Protein AF-A0A383E7R5-F1 (afdb_monomer_lite)

InterPro domains:
  IPR042099 ANL, N-terminal domain [G3DSA:3.40.50.12780] (1-76)

Structure (mmCIF, N/CA/C/O backbone):
data_AF-A0A383E7R5-F1
#
_entry.id   AF-A0A383E7R5-F1
#
loop_
_atom_site.group_PDB
_atom_site.id
_atom_site.type_symbol
_atom_site.label_atom_i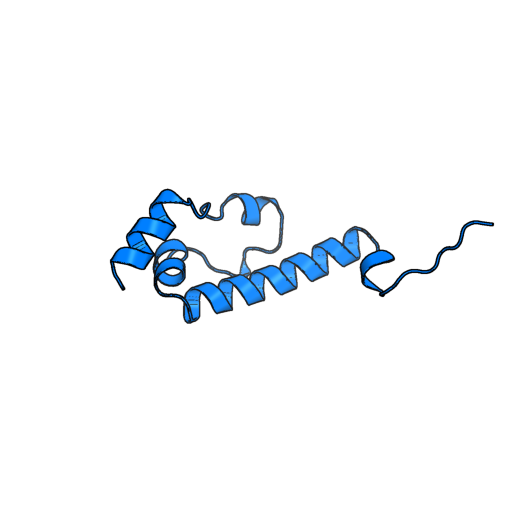d
_atom_site.label_alt_id
_atom_site.label_comp_id
_atom_site.label_asym_id
_atom_site.label_entity_id
_atom_site.label_seq_id
_atom_site.pdbx_PDB_ins_code
_atom_site.Cartn_x
_atom_site.Cartn_y
_atom_site.Cartn_z
_atom_site.occupancy
_atom_site.B_iso_or_equiv
_atom_site.auth_seq_id
_atom_site.auth_comp_id
_atom_site.auth_asym_id
_atom_site.auth_atom_id
_atom_site.pdbx_PDB_model_num
ATOM 1 N N . MET A 1 1 ? 30.369 13.447 -20.478 1.00 43.31 1 MET A N 1
ATOM 2 C CA . MET A 1 1 ? 30.152 11.989 -20.416 1.00 43.31 1 MET A CA 1
ATOM 3 C C . MET A 1 1 ? 29.128 11.783 -19.323 1.00 43.31 1 MET A C 1
ATOM 5 O O . MET A 1 1 ? 29.370 12.242 -18.219 1.00 43.31 1 MET A O 1
ATOM 9 N N . THR A 1 2 ? 27.940 11.289 -19.658 1.00 52.41 2 THR A N 1
ATOM 10 C CA . THR A 1 2 ? 26.852 11.136 -18.687 1.00 52.41 2 THR A CA 1
ATOM 11 C C . THR A 1 2 ? 27.180 9.928 -17.820 1.00 52.41 2 THR A C 1
ATOM 13 O O . THR A 1 2 ? 27.051 8.800 -18.295 1.00 52.41 2 THR A O 1
ATOM 16 N N . ASP A 1 3 ? 27.662 10.165 -16.599 1.00 61.50 3 ASP A N 1
ATOM 17 C CA . ASP A 1 3 ? 27.819 9.142 -15.561 1.00 61.50 3 ASP A CA 1
ATOM 18 C C . ASP A 1 3 ? 26.453 8.516 -15.293 1.00 61.50 3 ASP A C 1
ATOM 20 O O . ASP A 1 3 ? 25.652 9.006 -14.503 1.00 61.50 3 ASP A O 1
ATOM 24 N N . THR A 1 4 ? 26.149 7.457 -16.033 1.00 71.69 4 THR A N 1
ATOM 25 C CA . THR A 1 4 ? 24.892 6.730 -15.904 1.00 71.69 4 THR A CA 1
ATOM 26 C C . THR A 1 4 ? 25.156 5.539 -14.993 1.00 71.69 4 THR A C 1
ATOM 28 O O . THR A 1 4 ? 25.130 4.385 -15.411 1.00 71.69 4 THR A O 1
ATOM 31 N N . HIS A 1 5 ? 25.517 5.847 -13.750 1.00 85.12 5 HIS A N 1
ATOM 32 C CA . HIS A 1 5 ? 25.640 4.870 -12.680 1.00 85.12 5 HIS A CA 1
ATOM 33 C C . HIS A 1 5 ? 24.333 4.871 -11.891 1.00 85.12 5 HIS A C 1
ATOM 35 O O . HIS A 1 5 ? 24.066 5.797 -11.131 1.00 85.12 5 HIS A O 1
ATOM 41 N N . PHE A 1 6 ? 23.518 3.841 -12.101 1.00 86.56 6 PHE A N 1
ATOM 42 C CA . PHE A 1 6 ? 22.335 3.572 -11.288 1.00 86.56 6 PHE A CA 1
ATOM 43 C C . PHE A 1 6 ? 22.739 2.725 -10.075 1.00 86.56 6 PHE A C 1
ATOM 45 O O . PHE A 1 6 ? 23.593 1.843 -10.203 1.00 86.56 6 PHE A O 1
ATOM 52 N N . PHE A 1 7 ? 22.154 2.992 -8.908 1.00 89.50 7 PHE A N 1
ATOM 53 C CA . PHE A 1 7 ? 22.445 2.264 -7.671 1.00 89.50 7 PHE A CA 1
ATOM 54 C C . PHE A 1 7 ? 21.771 0.887 -7.651 1.00 89.50 7 PHE A C 1
ATOM 56 O O . PHE A 1 7 ? 22.343 -0.074 -7.136 1.00 89.50 7 PHE A O 1
ATOM 63 N N . ASP A 1 8 ? 20.579 0.776 -8.246 1.00 93.31 8 ASP A N 1
ATOM 64 C CA . ASP A 1 8 ? 19.826 -0.474 -8.330 1.00 93.31 8 ASP A CA 1
ATOM 65 C C . ASP A 1 8 ? 19.023 -0.636 -9.641 1.00 93.31 8 ASP A C 1
ATOM 67 O O . ASP A 1 8 ? 18.998 0.223 -10.527 1.00 93.31 8 ASP A O 1
ATOM 71 N N . SER A 1 9 ? 18.362 -1.789 -9.784 1.00 90.94 9 SER A N 1
ATOM 72 C CA . SER A 1 9 ? 17.514 -2.113 -10.938 1.00 90.94 9 SER A CA 1
ATOM 73 C C . SER A 1 9 ? 16.168 -1.369 -10.955 1.00 90.94 9 SER A C 1
ATOM 75 O O . SER A 1 9 ? 15.539 -1.268 -12.012 1.00 90.94 9 SER A O 1
ATOM 77 N N . LEU A 1 10 ? 15.716 -0.806 -9.830 1.00 94.44 10 LEU A N 1
ATOM 78 C CA . LEU A 1 10 ? 14.458 -0.059 -9.726 1.00 94.44 10 LEU A CA 1
ATOM 79 C C . LEU A 1 10 ? 14.550 1.335 -10.363 1.00 94.44 10 LEU A C 1
ATOM 81 O O . LEU A 1 10 ? 13.507 1.910 -10.707 1.00 94.44 10 LEU A O 1
ATOM 85 N N . GLU A 1 11 ? 15.762 1.865 -10.542 1.00 93.50 11 GLU A N 1
ATOM 86 C CA . GLU A 1 11 ? 16.016 3.129 -11.243 1.00 93.50 11 GLU A CA 1
ATOM 87 C C . GLU A 1 11 ? 15.844 3.013 -12.764 1.00 93.50 11 GLU A C 1
ATOM 89 O O . GLU A 1 11 ? 15.410 3.964 -13.413 1.00 93.50 11 GLU A O 1
ATOM 94 N N . THR A 1 12 ? 16.117 1.835 -13.335 1.00 93.25 12 THR A N 1
ATOM 95 C CA . THR A 1 12 ? 16.117 1.621 -14.796 1.00 93.25 12 THR A CA 1
ATOM 96 C C . THR A 1 12 ? 14.870 0.935 -15.336 1.00 93.25 12 THR A C 1
ATOM 98 O O . THR A 1 12 ? 14.645 0.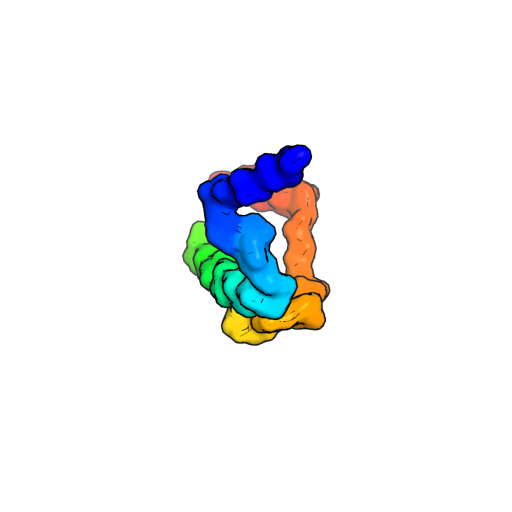932 -16.548 1.00 93.25 12 THR A O 1
ATOM 101 N N . ARG A 1 13 ? 14.027 0.371 -14.463 1.00 95.88 13 ARG A N 1
ATOM 102 C CA . ARG A 1 13 ? 12.800 -0.317 -14.882 1.00 95.88 13 ARG A CA 1
ATOM 103 C C . ARG A 1 13 ? 11.857 0.592 -15.672 1.00 95.88 13 ARG A C 1
ATOM 105 O O . ARG A 1 13 ? 11.677 1.784 -15.380 1.00 95.88 13 ARG A O 1
ATOM 112 N N . THR A 1 14 ? 11.194 -0.020 -16.649 1.00 97.38 14 THR A N 1
ATOM 113 C CA . THR A 1 14 ? 10.164 0.640 -17.456 1.00 97.38 14 THR A CA 1
ATOM 114 C C . THR A 1 14 ? 8.975 1.056 -16.588 1.00 97.38 14 THR A C 1
ATOM 116 O O . THR A 1 14 ? 8.750 0.521 -15.501 1.00 97.38 14 THR A O 1
ATOM 119 N N . THR A 1 15 ? 8.179 2.011 -17.066 1.00 96.19 15 THR A N 1
ATOM 120 C CA . THR A 1 15 ? 6.957 2.439 -16.367 1.00 96.19 15 THR A CA 1
ATOM 121 C C . THR A 1 15 ? 5.981 1.284 -16.151 1.00 96.19 15 THR A C 1
ATOM 123 O O . THR A 1 15 ? 5.471 1.144 -15.045 1.00 96.19 15 THR A O 1
ATOM 126 N N . ALA A 1 16 ? 5.788 0.429 -17.160 1.00 96.38 16 ALA A N 1
ATOM 127 C CA . ALA A 1 16 ? 4.888 -0.720 -17.071 1.00 96.38 16 ALA A CA 1
ATOM 128 C C . ALA A 1 16 ? 5.357 -1.742 -16.023 1.00 96.38 16 ALA A C 1
ATOM 130 O O . ALA A 1 16 ? 4.566 -2.185 -15.195 1.00 96.38 16 ALA A O 1
ATOM 131 N N . GLN A 1 17 ? 6.657 -2.059 -16.010 1.00 97.56 17 GLN A N 1
ATOM 132 C CA . GLN A 1 17 ? 7.231 -2.960 -15.009 1.00 97.56 17 GLN A CA 1
ATOM 133 C C . GLN A 1 17 ? 7.085 -2.388 -13.593 1.00 97.56 17 GLN A C 1
ATOM 135 O O . GLN A 1 17 ? 6.635 -3.084 -12.688 1.00 97.56 17 GLN A O 1
ATOM 140 N N . ARG A 1 18 ? 7.407 -1.099 -13.408 1.00 97.31 18 ARG A N 1
ATOM 141 C CA . ARG A 1 18 ? 7.260 -0.410 -12.118 1.00 97.31 18 ARG A CA 1
ATOM 142 C C . ARG A 1 18 ? 5.834 -0.473 -11.594 1.00 97.31 18 ARG A C 1
ATOM 144 O O . ARG A 1 18 ? 5.652 -0.704 -10.406 1.00 97.31 18 ARG A O 1
ATOM 151 N N . GLU A 1 19 ? 4.854 -0.222 -12.454 1.00 97.19 19 GLU A N 1
ATOM 152 C CA . GLU A 1 19 ? 3.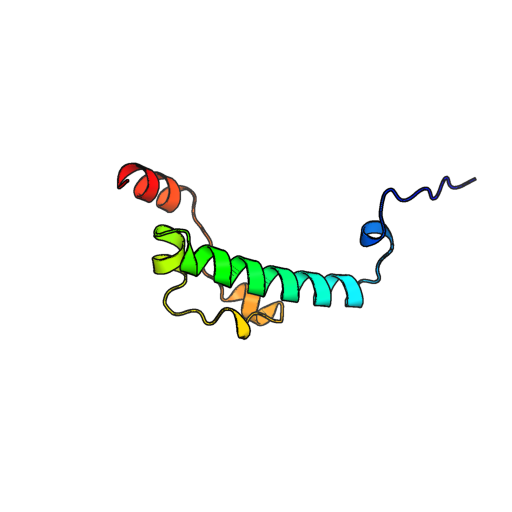447 -0.203 -12.064 1.00 97.19 19 GLU A CA 1
ATOM 153 C C . GLU A 1 19 ? 2.969 -1.592 -11.627 1.00 97.19 19 GLU A C 1
ATOM 155 O O . GLU A 1 19 ? 2.429 -1.715 -10.530 1.00 97.19 19 GLU A O 1
ATOM 160 N N . SER A 1 20 ? 3.261 -2.636 -12.411 1.00 96.94 20 SER A N 1
ATOM 161 C CA . SER A 1 20 ? 2.922 -4.023 -12.056 1.00 96.94 20 SER A CA 1
ATOM 162 C C . SER A 1 20 ? 3.523 -4.428 -10.707 1.00 96.94 20 SER A C 1
ATOM 164 O O . SER A 1 20 ? 2.803 -4.852 -9.806 1.00 96.94 20 SER A O 1
ATOM 166 N N . GLU A 1 21 ? 4.833 -4.222 -10.530 1.00 97.56 21 GLU A N 1
ATOM 167 C CA . GLU A 1 21 ? 5.538 -4.565 -9.288 1.00 97.56 21 GLU A CA 1
ATOM 168 C C . GLU A 1 21 ? 5.005 -3.770 -8.083 1.00 97.56 21 GLU A C 1
ATOM 170 O O . GLU A 1 21 ? 4.882 -4.301 -6.982 1.00 97.56 21 GLU A O 1
ATOM 175 N N . GLN A 1 22 ? 4.680 -2.483 -8.262 1.00 97.94 22 GLN A N 1
ATOM 176 C CA . GLN A 1 22 ? 4.133 -1.653 -7.185 1.00 97.94 22 GLN A CA 1
ATOM 177 C C . GLN A 1 22 ? 2.753 -2.127 -6.731 1.00 97.94 22 GLN A C 1
ATOM 179 O O . GLN A 1 22 ? 2.494 -2.118 -5.528 1.00 97.94 22 GLN A O 1
ATOM 184 N N . PHE A 1 23 ? 1.884 -2.546 -7.653 1.00 98.38 23 PHE A N 1
ATOM 185 C CA . PHE A 1 23 ? 0.569 -3.069 -7.291 1.00 98.38 23 PHE A CA 1
ATOM 186 C C . PHE A 1 23 ? 0.659 -4.433 -6.604 1.00 98.38 23 PHE A C 1
ATOM 188 O O . PHE A 1 23 ? -0.001 -4.629 -5.587 1.00 98.38 23 PHE A O 1
ATOM 195 N N . GLU A 1 24 ? 1.543 -5.330 -7.046 1.00 98.06 24 GLU A N 1
ATOM 196 C CA . GLU A 1 24 ? 1.801 -6.592 -6.333 1.00 98.06 24 GLU A CA 1
ATOM 197 C C . GLU A 1 24 ? 2.264 -6.349 -4.885 1.00 98.06 24 GLU A C 1
ATOM 199 O O . GLU A 1 24 ? 1.734 -6.940 -3.937 1.00 98.06 24 GLU A O 1
ATOM 204 N N . LEU A 1 25 ? 3.209 -5.422 -4.690 1.00 98.25 25 LEU A N 1
ATOM 205 C CA . LEU A 1 25 ? 3.678 -5.032 -3.358 1.00 98.25 25 LEU A CA 1
ATOM 206 C C . LEU A 1 25 ? 2.573 -4.366 -2.525 1.00 98.25 25 LEU A C 1
ATOM 208 O O . LEU A 1 25 ? 2.475 -4.620 -1.322 1.00 98.25 25 LEU A O 1
ATOM 212 N N . LEU A 1 26 ? 1.729 -3.538 -3.147 1.00 98.25 26 LEU A N 1
ATOM 213 C CA . LEU A 1 26 ? 0.603 -2.884 -2.484 1.00 98.25 26 LEU A CA 1
ATOM 214 C C . LEU A 1 26 ? -0.398 -3.910 -1.944 1.00 98.25 26 LEU A C 1
ATOM 216 O O . LEU A 1 26 ? -0.779 -3.810 -0.777 1.00 98.25 26 LEU A O 1
ATOM 220 N N . VAL A 1 27 ? -0.787 -4.909 -2.743 1.00 98.31 27 VAL A N 1
ATOM 221 C CA . VAL A 1 27 ? -1.684 -5.993 -2.305 1.00 98.31 27 VAL A CA 1
ATOM 222 C C . VAL A 1 27 ? -1.105 -6.699 -1.074 1.00 98.31 27 VAL A C 1
ATOM 224 O O . VAL A 1 27 ? -1.791 -6.864 -0.058 1.00 98.31 27 VAL A O 1
ATOM 227 N N . GLY A 1 28 ? 0.189 -7.040 -1.113 1.00 98.12 28 GLY A N 1
ATOM 228 C CA . GLY A 1 28 ? 0.896 -7.630 0.027 1.00 98.12 28 GLY A CA 1
ATOM 229 C C . GLY A 1 28 ? 0.872 -6.739 1.276 1.00 98.12 28 GLY A C 1
ATOM 230 O O . GLY A 1 28 ? 0.589 -7.217 2.380 1.00 98.12 28 GLY A O 1
ATOM 231 N N . GLN A 1 29 ? 1.100 -5.435 1.108 1.00 98.00 29 GLN A N 1
ATOM 232 C CA . GLN A 1 29 ? 1.097 -4.468 2.204 1.00 98.00 29 GLN A CA 1
ATOM 233 C C . GLN A 1 29 ? -0.298 -4.280 2.816 1.00 98.00 29 GLN A C 1
ATOM 235 O O . GLN A 1 29 ? -0.424 -4.219 4.040 1.00 98.00 29 GLN A O 1
ATOM 240 N N . LEU A 1 30 ? -1.350 -4.227 1.997 1.00 97.56 30 LEU A N 1
ATOM 241 C CA . LEU A 1 30 ? -2.737 -4.126 2.461 1.00 97.56 30 LEU A CA 1
ATOM 242 C C . LEU A 1 30 ? -3.141 -5.359 3.269 1.00 97.56 30 LEU A C 1
ATOM 244 O O . LEU A 1 30 ? -3.717 -5.226 4.351 1.00 97.56 30 LEU A O 1
ATOM 248 N N . ARG A 1 31 ? -2.776 -6.556 2.793 1.00 97.75 31 ARG A N 1
ATOM 249 C CA . ARG A 1 31 ? -2.996 -7.810 3.522 1.00 97.75 31 ARG A CA 1
ATOM 250 C C . ARG A 1 31 ? -2.292 -7.794 4.877 1.00 97.75 31 ARG A C 1
ATOM 252 O O . ARG A 1 31 ? -2.900 -8.136 5.891 1.00 97.75 31 ARG A O 1
ATOM 259 N N . HIS A 1 32 ? -1.028 -7.371 4.906 1.00 98.00 32 HIS A N 1
ATOM 260 C CA . HIS A 1 32 ? -0.261 -7.258 6.143 1.00 98.00 32 HIS A CA 1
ATOM 261 C C . HIS A 1 32 ? -0.900 -6.263 7.122 1.00 98.00 32 HIS A C 1
ATOM 263 O O . HIS A 1 32 ? -1.139 -6.616 8.276 1.00 98.00 32 HIS A O 1
ATOM 269 N N . ALA A 1 33 ? -1.229 -5.053 6.662 1.00 96.06 33 ALA A N 1
ATOM 270 C CA . ALA A 1 33 ? -1.823 -4.006 7.488 1.00 96.06 33 ALA A CA 1
ATOM 271 C C . ALA A 1 33 ? -3.167 -4.445 8.085 1.00 96.06 33 ALA A C 1
ATOM 273 O O . ALA A 1 33 ? -3.357 -4.351 9.298 1.00 96.06 33 ALA A O 1
ATOM 274 N N . LYS A 1 34 ? -4.057 -5.011 7.258 1.00 95.62 34 LYS A N 1
ATOM 275 C CA . LYS A 1 34 ? -5.360 -5.530 7.694 1.00 95.62 34 LYS A CA 1
ATOM 276 C C . LYS A 1 34 ? -5.222 -6.652 8.731 1.00 95.62 34 LYS A C 1
ATOM 278 O O . LYS A 1 34 ? -6.025 -6.734 9.650 1.00 95.62 34 LYS A O 1
ATOM 283 N N . ALA A 1 35 ? -4.202 -7.504 8.615 1.00 95.81 35 ALA A N 1
ATOM 284 C CA . ALA A 1 35 ? -4.006 -8.635 9.522 1.00 95.81 35 ALA A CA 1
ATOM 285 C C . ALA A 1 35 ? -3.252 -8.295 10.819 1.00 95.81 35 ALA A C 1
ATOM 287 O O . ALA A 1 35 ? -3.383 -9.026 11.802 1.00 95.81 35 ALA A O 1
ATOM 288 N N . LYS A 1 36 ? -2.397 -7.264 10.817 1.00 95.88 36 LYS A N 1
ATOM 289 C CA . LYS A 1 36 ? -1.419 -7.027 11.897 1.00 95.88 36 LYS A CA 1
ATOM 290 C C . LYS A 1 36 ? -1.581 -5.707 12.639 1.00 95.88 36 LYS A C 1
ATOM 292 O O . LYS A 1 36 ? -1.016 -5.585 13.721 1.00 95.88 36 LYS A O 1
ATOM 297 N N . ALA A 1 37 ? -2.332 -4.747 12.109 1.00 92.69 37 ALA A N 1
ATOM 298 C CA . ALA A 1 37 ? -2.536 -3.456 12.756 1.00 92.69 37 ALA A CA 1
ATOM 299 C C . ALA A 1 37 ? -4.030 -3.245 13.069 1.00 92.69 37 ALA A C 1
ATOM 301 O O . ALA A 1 37 ? -4.818 -3.137 12.128 1.00 92.69 37 ALA A O 1
ATOM 302 N N . PRO A 1 38 ? -4.435 -3.154 14.355 1.00 90.38 38 PRO A N 1
ATOM 303 C CA . PRO A 1 38 ? -5.844 -3.058 14.755 1.00 90.38 38 PRO A CA 1
ATOM 304 C C . PRO A 1 38 ? -6.612 -1.952 14.023 1.00 90.38 38 PRO A C 1
ATOM 306 O O . PRO A 1 38 ? -7.644 -2.213 13.411 1.00 90.38 38 PRO A O 1
ATOM 309 N N . GLN A 1 39 ? -6.041 -0.745 13.967 1.00 89.81 39 GLN A N 1
ATOM 310 C CA . GLN A 1 39 ? -6.678 0.386 13.295 1.00 89.81 39 GLN A CA 1
ATOM 311 C C . GLN A 1 39 ? -6.851 0.169 11.785 1.00 89.81 39 GLN A C 1
ATOM 313 O O . GLN A 1 39 ? -7.863 0.568 11.214 1.00 89.81 39 GLN A O 1
ATOM 318 N N . TYR A 1 40 ? -5.878 -0.463 11.123 1.00 93.56 40 TYR A N 1
ATOM 319 C CA . TYR A 1 40 ? -5.986 -0.765 9.694 1.00 93.56 40 TYR A CA 1
ATOM 320 C C . TYR A 1 40 ? -6.926 -1.937 9.422 1.00 93.56 40 TYR A C 1
ATOM 322 O O . TYR A 1 40 ? -7.558 -1.954 8.372 1.00 93.56 40 TYR A O 1
ATOM 330 N N . SER A 1 41 ? -7.059 -2.885 10.351 1.00 93.38 41 SER A N 1
ATOM 331 C CA . SER A 1 41 ? -8.076 -3.936 10.271 1.00 93.38 41 SER A CA 1
ATOM 332 C C . SER A 1 41 ? -9.480 -3.331 10.225 1.00 93.38 41 SER A C 1
ATOM 334 O O . SER A 1 41 ? -10.265 -3.676 9.342 1.00 93.38 41 SER A O 1
ATOM 336 N N . GLU A 1 42 ? -9.763 -2.364 11.106 1.00 92.62 42 GLU A N 1
ATOM 337 C CA . GLU A 1 42 ? -11.030 -1.623 11.116 1.00 92.62 42 GLU A CA 1
ATOM 338 C C . GLU A 1 42 ? -11.201 -0.772 9.850 1.00 92.62 42 GLU A C 1
ATOM 340 O O . GLU A 1 42 ? -12.208 -0.892 9.151 1.00 92.62 42 GLU A O 1
ATOM 345 N N . LEU A 1 43 ? -10.195 0.043 9.511 1.00 93.69 43 LEU A N 1
ATOM 346 C CA . LEU A 1 43 ? -10.239 0.948 8.359 1.00 93.69 43 LEU A CA 1
ATOM 347 C C . LEU A 1 43 ? -10.426 0.199 7.027 1.00 93.69 43 LEU A C 1
ATOM 349 O O . LEU A 1 43 ? -11.103 0.690 6.128 1.00 93.69 43 LEU A O 1
ATOM 353 N N . LEU A 1 44 ? -9.837 -0.993 6.900 1.00 95.38 44 LEU A N 1
ATOM 354 C CA . LEU A 1 44 ? -9.852 -1.810 5.684 1.00 95.38 44 LEU A CA 1
ATOM 355 C C . LEU A 1 44 ? -10.835 -2.990 5.766 1.00 95.38 44 LEU A C 1
ATOM 357 O O . LEU A 1 44 ? -10.774 -3.892 4.925 1.00 95.38 44 LEU A O 1
ATOM 361 N N . ALA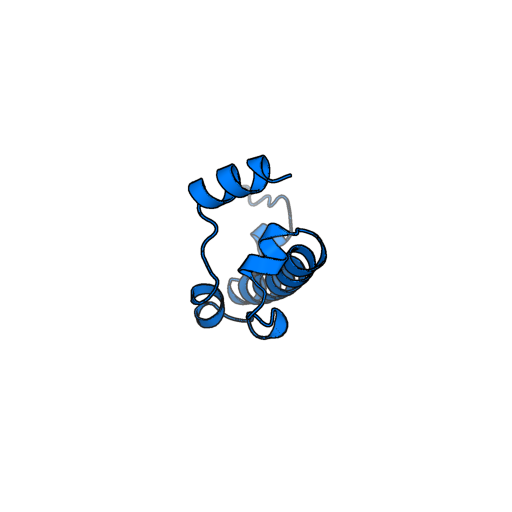 A 1 45 ? -11.740 -3.025 6.750 1.00 94.12 45 ALA A N 1
ATOM 362 C CA . ALA A 1 45 ? -12.622 -4.169 6.994 1.00 94.12 45 ALA A CA 1
ATOM 363 C C . ALA A 1 45 ? -13.415 -4.586 5.740 1.00 94.12 45 ALA A C 1
ATOM 365 O O . ALA A 1 45 ? -13.441 -5.770 5.397 1.00 94.12 45 ALA A O 1
ATOM 366 N N . GLY A 1 46 ? -13.964 -3.610 5.008 1.00 94.62 46 GLY A N 1
ATOM 367 C CA . GLY A 1 46 ? -14.736 -3.815 3.774 1.00 94.62 46 GLY A CA 1
ATOM 368 C C . GLY A 1 46 ? -13.920 -3.888 2.478 1.00 94.62 46 GLY A C 1
ATOM 369 O O . GLY A 1 46 ? -14.510 -4.009 1.410 1.00 94.62 46 GLY A O 1
ATOM 370 N N . ILE A 1 47 ? -12.590 -3.800 2.549 1.00 95.69 47 ILE A N 1
ATOM 371 C CA . ILE A 1 47 ? -11.709 -3.847 1.376 1.00 95.69 47 ILE A CA 1
ATOM 372 C C . ILE A 1 47 ? -11.164 -5.264 1.196 1.00 95.69 47 ILE A C 1
ATOM 374 O O . ILE A 1 47 ? -10.618 -5.845 2.140 1.00 95.69 47 ILE A O 1
ATOM 378 N N . ASP A 1 48 ? -11.278 -5.800 -0.016 1.00 96.56 48 ASP A N 1
ATOM 379 C CA . ASP A 1 48 ? -10.503 -6.959 -0.454 1.00 96.56 48 ASP A CA 1
ATOM 380 C C . ASP A 1 48 ? -9.153 -6.471 -1.014 1.00 96.56 48 ASP A C 1
ATOM 382 O O . ASP A 1 48 ? -9.141 -5.752 -2.013 1.00 96.56 48 ASP A O 1
ATOM 386 N N . PRO A 1 49 ? -8.007 -6.795 -0.384 1.00 96.44 49 PRO A N 1
ATOM 387 C CA . PRO A 1 49 ? -6.701 -6.402 -0.900 1.00 96.44 49 PRO A CA 1
ATOM 388 C C . PRO A 1 49 ? -6.438 -6.877 -2.331 1.00 96.44 49 PRO A C 1
ATOM 390 O O . PRO A 1 49 ? -5.774 -6.164 -3.075 1.00 96.44 49 PRO A O 1
ATOM 393 N N . GLU A 1 50 ? -6.963 -8.040 -2.730 1.00 97.44 50 GLU A N 1
ATOM 394 C CA . GLU A 1 50 ? -6.620 -8.667 -4.014 1.00 97.44 50 GLU A CA 1
ATOM 395 C C . GLU A 1 50 ? -7.187 -7.916 -5.224 1.00 97.44 50 GLU A C 1
ATOM 397 O O . GLU A 1 50 ? -6.688 -8.084 -6.333 1.00 97.44 50 GLU A O 1
ATOM 402 N N . VAL A 1 51 ? -8.201 -7.064 -5.031 1.00 96.62 51 VAL A N 1
ATOM 403 C CA . VAL A 1 51 ? -8.799 -6.282 -6.127 1.00 96.62 51 VAL A CA 1
ATOM 404 C C . VAL A 1 51 ? -8.091 -4.946 -6.371 1.00 96.62 51 VAL A C 1
ATOM 406 O O . VAL A 1 51 ? -8.450 -4.214 -7.291 1.00 96.62 51 VAL A O 1
ATOM 409 N N . VAL A 1 52 ? -7.085 -4.595 -5.563 1.00 97.19 52 VAL A N 1
ATOM 410 C CA . VAL A 1 52 ? -6.375 -3.308 -5.650 1.00 97.19 52 VAL A CA 1
ATOM 411 C C . VAL A 1 52 ? -5.179 -3.416 -6.598 1.00 97.19 52 VAL A C 1
ATOM 413 O O . VAL A 1 52 ? -4.031 -3.221 -6.208 1.00 97.19 52 VAL A O 1
ATOM 416 N N . THR A 1 53 ? -5.455 -3.752 -7.858 1.00 96.88 53 THR A N 1
ATOM 417 C CA . THR A 1 53 ? -4.431 -4.025 -8.885 1.00 96.88 53 THR A CA 1
ATOM 418 C C . THR A 1 53 ? -4.211 -2.875 -9.865 1.00 96.88 53 THR A C 1
ATOM 420 O O . THR A 1 53 ? -3.401 -2.991 -10.780 1.00 96.88 53 THR A O 1
ATOM 423 N N . ASP A 1 54 ? -4.940 -1.769 -9.709 1.00 96.56 54 ASP A N 1
ATOM 424 C CA . ASP A 1 54 ? -4.812 -0.595 -10.565 1.00 96.56 54 ASP A CA 1
ATOM 425 C C . ASP A 1 54 ? -5.091 0.720 -9.816 1.00 96.56 54 ASP A C 1
ATOM 427 O O . ASP A 1 54 ? -5.515 0.756 -8.655 1.00 96.56 54 ASP A O 1
ATOM 431 N N . ARG A 1 55 ? -4.836 1.843 -10.499 1.00 96.69 55 ARG A N 1
ATOM 432 C CA . ARG A 1 55 ? -4.979 3.192 -9.931 1.00 96.69 55 ARG A CA 1
ATOM 433 C C . ARG A 1 55 ? -6.418 3.555 -9.580 1.00 96.69 55 ARG A C 1
ATOM 435 O O . ARG A 1 55 ? -6.623 4.353 -8.667 1.00 96.69 55 ARG A O 1
ATOM 442 N N . SER A 1 56 ? -7.395 3.013 -10.303 1.00 97.06 56 SER A N 1
ATOM 443 C CA . SER A 1 56 ? -8.809 3.273 -10.041 1.00 97.06 56 SER A CA 1
ATOM 444 C C . SER A 1 56 ? -9.249 2.601 -8.742 1.00 97.06 56 SER A C 1
ATOM 446 O O . SER A 1 56 ? -9.896 3.251 -7.922 1.00 97.06 56 SER A O 1
ATOM 448 N N . ALA A 1 57 ? -8.804 1.364 -8.501 1.00 96.62 57 ALA A N 1
ATOM 449 C CA . ALA A 1 57 ? -9.033 0.645 -7.255 1.00 96.62 57 ALA A CA 1
ATOM 450 C C . ALA A 1 57 ? -8.272 1.286 -6.082 1.00 96.62 57 ALA A C 1
ATOM 452 O O . ALA A 1 57 ? -8.843 1.481 -5.010 1.00 96.62 57 ALA A O 1
ATOM 453 N N . LEU A 1 58 ? -7.018 1.707 -6.295 1.00 97.25 58 LEU A N 1
ATOM 454 C CA . LEU A 1 58 ? -6.235 2.446 -5.295 1.00 97.25 58 LEU A CA 1
ATOM 455 C C . LEU A 1 58 ? -6.947 3.725 -4.834 1.00 97.25 58 LEU A C 1
ATOM 457 O O . LEU A 1 58 ? -6.948 4.032 -3.645 1.00 97.25 58 LEU A O 1
ATOM 461 N N . ALA A 1 59 ? -7.582 4.458 -5.750 1.00 97.12 59 ALA A N 1
ATOM 462 C CA . ALA A 1 59 ? -8.301 5.687 -5.418 1.00 97.12 59 ALA A CA 1
ATOM 463 C C . ALA A 1 59 ? -9.539 5.464 -4.526 1.00 97.12 59 ALA A C 1
ATOM 465 O O . ALA A 1 59 ? -10.010 6.419 -3.911 1.00 97.12 59 ALA A O 1
ATOM 466 N N . GLN A 1 60 ? -10.059 4.233 -4.443 1.00 95.88 60 GLN A N 1
ATOM 467 C CA . GLN A 1 60 ? -11.178 3.884 -3.559 1.00 95.88 60 GLN A CA 1
ATOM 468 C C . GLN A 1 60 ? -10.733 3.564 -2.129 1.00 95.88 60 GLN A C 1
ATOM 470 O O . GLN A 1 60 ? -11.578 3.444 -1.240 1.00 95.88 60 GLN A O 1
ATOM 475 N N . LEU A 1 61 ? -9.426 3.407 -1.883 1.00 96.50 61 LEU A N 1
ATOM 476 C CA . LEU A 1 61 ? -8.940 3.145 -0.537 1.00 96.50 61 LEU A CA 1
ATOM 477 C C . LEU A 1 61 ? -9.192 4.351 0.378 1.00 96.50 61 LEU A C 1
ATOM 479 O O . LEU A 1 61 ? -8.963 5.498 -0.019 1.00 96.50 61 LEU A O 1
ATOM 483 N N . PRO A 1 62 ? -9.617 4.115 1.630 1.00 95.12 62 PRO A N 1
ATOM 484 C CA . PRO A 1 62 ? -9.770 5.188 2.594 1.00 95.12 62 PRO A CA 1
ATOM 485 C C . PRO A 1 62 ? -8.412 5.825 2.909 1.00 95.12 62 PRO A C 1
ATOM 487 O O . PRO A 1 62 ? -7.396 5.148 3.077 1.00 95.12 62 PRO A O 1
ATOM 490 N N . VAL A 1 63 ? -8.398 7.152 3.015 1.00 94.00 63 VAL A N 1
ATOM 491 C CA . VAL A 1 63 ? -7.188 7.911 3.347 1.00 94.00 63 VAL A CA 1
ATOM 492 C C . VAL A 1 63 ? -6.969 7.890 4.853 1.00 94.00 63 VAL A C 1
ATOM 494 O O . VAL A 1 63 ? -7.819 8.362 5.602 1.00 94.00 63 VAL A O 1
ATOM 497 N N . THR A 1 64 ? -5.794 7.448 5.292 1.00 91.75 64 THR A N 1
ATOM 498 C CA . THR A 1 64 ? -5.377 7.558 6.693 1.00 91.75 64 THR A CA 1
ATOM 499 C C . THR A 1 64 ? -5.210 9.027 7.088 1.00 91.75 64 THR A C 1
ATOM 501 O O . THR A 1 64 ? -4.290 9.702 6.615 1.00 91.75 64 THR A O 1
ATOM 504 N N . ARG A 1 65 ? -6.067 9.550 7.975 1.00 89.50 65 ARG A N 1
ATOM 505 C CA . ARG A 1 65 ? -5.955 10.939 8.449 1.00 89.50 65 ARG A CA 1
ATOM 506 C C . ARG A 1 65 ? -5.172 11.023 9.755 1.00 89.50 65 ARG A C 1
ATOM 508 O O . ARG A 1 65 ? -5.352 10.230 10.673 1.00 89.50 65 ARG A O 1
ATOM 515 N N . LYS A 1 66 ? -4.345 12.065 9.883 1.00 85.94 66 LYS A N 1
ATOM 516 C CA . LYS A 1 66 ? -3.541 12.326 11.092 1.00 85.94 66 LYS A CA 1
ATOM 517 C C . LYS A 1 66 ? -4.387 12.391 12.371 1.00 85.94 66 LYS A C 1
ATOM 519 O O . LYS A 1 66 ? -3.974 11.871 13.399 1.00 85.94 66 LYS A O 1
ATOM 524 N N . SER A 1 67 ? -5.559 13.024 12.304 1.00 85.38 67 SER A N 1
ATOM 525 C CA . SER A 1 67 ? -6.478 13.147 13.441 1.00 85.38 67 SER A CA 1
ATOM 526 C C . SER A 1 67 ? -6.992 11.796 13.936 1.00 85.38 67 SER A C 1
ATOM 528 O O . SER A 1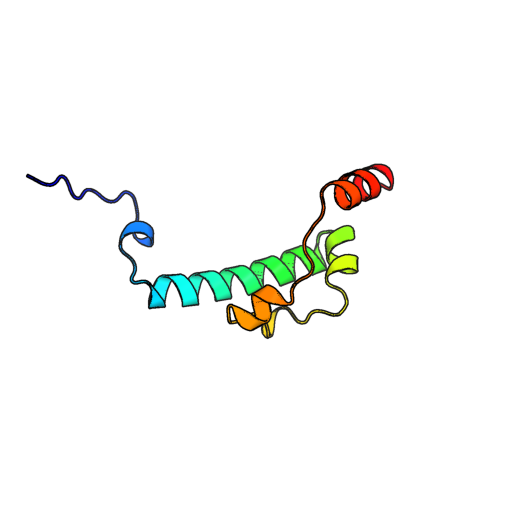 67 ? -7.147 11.619 15.139 1.00 85.38 67 SER A O 1
ATOM 530 N N . GLU A 1 68 ? -7.232 10.850 13.027 1.00 83.25 68 GLU A N 1
ATOM 531 C CA . GLU A 1 68 ? -7.687 9.495 13.355 1.00 83.25 68 GLU A CA 1
ATOM 532 C C . GLU A 1 68 ? -6.545 8.691 13.979 1.00 83.25 68 GLU A C 1
ATOM 534 O O . GLU A 1 68 ? -6.738 8.062 15.011 1.00 83.25 68 GLU A O 1
ATOM 539 N N . LEU A 1 69 ? -5.327 8.810 13.434 1.00 79.94 69 LEU A N 1
ATOM 540 C CA . LEU A 1 69 ? -4.139 8.156 13.991 1.00 79.94 69 LEU A CA 1
ATOM 541 C C . LEU A 1 69 ? -3.862 8.565 15.441 1.00 79.94 69 LEU A C 1
ATOM 543 O O . LEU A 1 69 ? -3.639 7.699 16.281 1.00 79.94 69 LEU A O 1
ATOM 547 N N . SER A 1 70 ? -3.894 9.866 15.750 1.00 78.31 70 SER A N 1
ATOM 548 C CA . SER A 1 70 ? -3.668 10.330 17.124 1.00 78.31 70 SER A CA 1
ATOM 549 C C . SER A 1 70 ? -4.750 9.838 18.087 1.00 78.31 70 SER A C 1
ATOM 551 O O . SER A 1 70 ? -4.435 9.525 19.229 1.00 78.31 70 SER A O 1
ATOM 553 N N . GLN A 1 71 ? -6.009 9.736 17.642 1.00 72.75 71 GLN A N 1
ATOM 554 C CA . GLN A 1 71 ? -7.087 9.192 18.473 1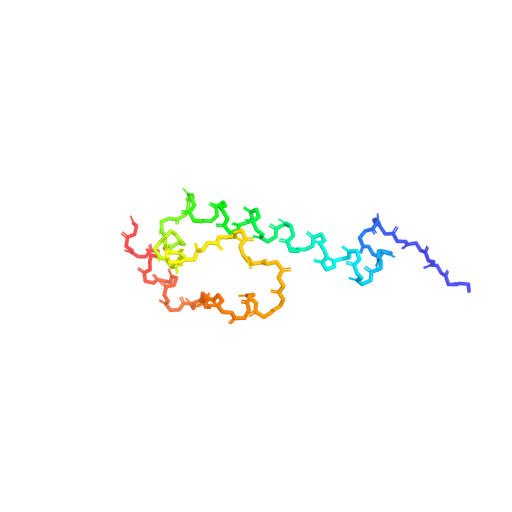.00 72.75 71 GLN A CA 1
ATOM 555 C C . GLN A 1 71 ? -6.952 7.685 18.699 1.00 72.75 71 GLN A C 1
ATOM 557 O O . GLN A 1 71 ? -7.218 7.218 19.801 1.00 72.75 71 GLN A O 1
ATOM 562 N N . SER A 1 72 ? -6.513 6.928 17.696 1.00 67.12 72 SER A N 1
ATOM 563 C CA . SER A 1 72 ? -6.307 5.484 17.829 1.00 67.12 72 SER A CA 1
ATOM 564 C C . SER A 1 72 ? -5.124 5.139 18.723 1.00 67.12 72 SER A C 1
ATOM 566 O O . SER A 1 72 ? -5.252 4.261 19.561 1.00 67.12 72 SER A O 1
ATOM 568 N N . GLN A 1 73 ? -4.017 5.881 18.630 1.00 69.75 73 GLN A N 1
ATOM 569 C CA . GLN A 1 73 ? -2.854 5.695 19.511 1.00 69.75 73 GLN A CA 1
ATOM 570 C C . GLN A 1 73 ? -3.135 6.044 20.979 1.00 69.75 73 GLN A C 1
ATOM 572 O O . GLN A 1 73 ? -2.436 5.564 21.858 1.00 69.75 73 GLN A O 1
ATOM 577 N N . LEU A 1 74 ? -4.127 6.899 21.247 1.00 70.19 74 LEU A N 1
ATOM 578 C CA . LEU A 1 74 ? -4.584 7.202 22.608 1.00 70.19 74 LEU A CA 1
ATOM 579 C C . LEU A 1 74 ? -5.513 6.118 23.182 1.00 70.19 74 LEU A C 1
ATOM 581 O O . LEU A 1 74 ? -5.803 6.155 24.375 1.00 70.19 74 LEU A O 1
ATOM 585 N N . ARG A 1 75 ? -6.045 5.227 22.332 1.00 58.22 75 ARG A N 1
ATOM 586 C CA . ARG A 1 75 ? -6.963 4.140 22.712 1.00 58.22 75 ARG A CA 1
ATOM 587 C C . ARG A 1 75 ? -6.246 2.809 22.982 1.00 58.22 75 ARG A C 1
ATOM 589 O O . ARG A 1 75 ? -6.907 1.908 23.496 1.00 58.22 75 ARG A O 1
ATOM 596 N N . ASP A 1 76 ? -4.963 2.711 22.634 1.00 53.47 76 ASP A N 1
ATOM 597 C CA . ASP A 1 76 ? -4.037 1.635 23.027 1.00 53.47 76 ASP A CA 1
ATOM 598 C C . ASP A 1 76 ? -3.442 1.907 24.422 1.00 53.47 76 ASP A C 1
ATOM 600 O O . ASP A 1 76 ? -3.250 0.929 25.182 1.00 53.47 76 ASP A O 1
#

Organism: NCBI:txid408172

Foldseek 3Di:
DPPPDDPDPLVVDDPVVNLQVVLVVQLVVLVCCLVPPPVSVVQCVVPNSVVSSDPVSVVPRDDDDPVVVVVVVVVD

pLDDT: mean 90.07, std 12.17, range [43.31, 98.38]

Secondary structure (DSSP, 8-state):
------SSTTTT--HHHHHHHHHHHHHHHHHHHHHH-HHHHHHTTT--GGG--SHHHHTTSPP--HHHHHHHHTT-

Sequence (76 aa):
MTDTHFFDSLETRTTAQRESEQFELLVGQLRHAKAKAPQYSELLAGIDPEVVTDRSALAQLPVTRKSELSQSQLRD

Radius of gyration: 16.85 Å; chains: 1; bounding box: 45×22×43 Å